Protein AF-A0A842YCU1-F1 (afdb_monomer_lite)

Structure (mmCIF, N/CA/C/O backbone):
data_AF-A0A842YCU1-F1
#
_entry.id   AF-A0A842YCU1-F1
#
loop_
_atom_site.group_PDB
_atom_site.id
_atom_site.type_symbol
_atom_site.label_atom_id
_atom_site.label_alt_id
_atom_site.label_comp_id
_atom_site.label_asym_id
_atom_site.label_entity_id
_atom_site.label_seq_id
_atom_site.pdbx_PDB_ins_code
_atom_site.Cartn_x
_atom_site.Cartn_y
_atom_site.Cartn_z
_atom_site.occupancy
_atom_site.B_iso_or_equiv
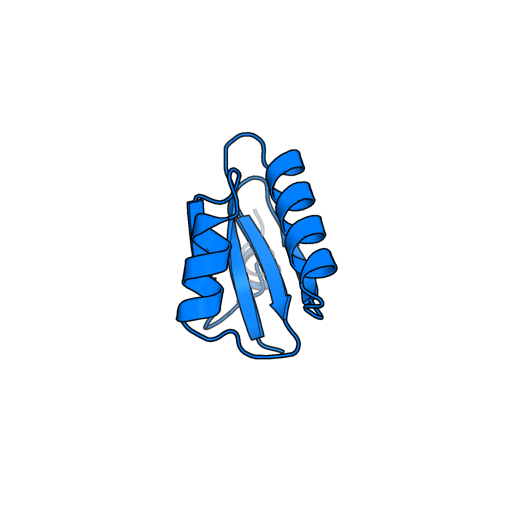_atom_site.auth_seq_id
_atom_site.auth_comp_id
_atom_site.auth_asym_id
_atom_site.auth_atom_id
_atom_site.pdbx_PDB_model_num
ATOM 1 N N . MET A 1 1 ? -8.833 -11.111 -3.238 1.00 80.00 1 MET A N 1
ATOM 2 C CA . MET A 1 1 ? -7.523 -10.448 -3.292 1.00 80.00 1 MET A CA 1
ATOM 3 C C . MET A 1 1 ? -7.629 -9.284 -4.247 1.00 80.00 1 MET A C 1
ATOM 5 O O . MET A 1 1 ? -8.043 -9.463 -5.391 1.00 80.00 1 MET A O 1
ATOM 9 N N . VAL A 1 2 ? -7.458 -8.086 -3.697 1.00 94.31 2 VAL A N 1
ATOM 10 C CA . VAL A 1 2 ? -7.575 -6.799 -4.377 1.00 94.31 2 VAL A CA 1
ATOM 11 C C . VAL A 1 2 ? -6.362 -5.979 -3.974 1.00 94.31 2 VAL A C 1
ATOM 13 O O . VAL A 1 2 ? -6.164 -5.669 -2.802 1.00 94.31 2 VAL A O 1
ATOM 16 N N . GLU A 1 3 ? -5.570 -5.610 -4.966 1.00 96.94 3 GLU A N 1
ATOM 17 C CA . GLU A 1 3 ? -4.332 -4.877 -4.766 1.00 96.94 3 GLU A CA 1
ATOM 18 C C . GLU A 1 3 ? -4.587 -3.368 -4.708 1.00 96.94 3 GLU A C 1
ATOM 20 O O . GLU A 1 3 ? -5.294 -2.786 -5.543 1.00 96.94 3 GLU A O 1
ATOM 25 N N . TYR A 1 4 ? -3.960 -2.720 -3.732 1.00 97.19 4 TYR A N 1
ATOM 26 C CA . TYR A 1 4 ? -3.943 -1.272 -3.585 1.00 97.19 4 TYR A CA 1
ATOM 27 C C . TYR A 1 4 ? -2.501 -0.781 -3.523 1.00 97.19 4 TYR A C 1
ATOM 29 O O . TYR A 1 4 ? -1.675 -1.321 -2.788 1.00 97.19 4 TYR A O 1
ATOM 37 N N . VAL A 1 5 ? -2.209 0.258 -4.301 1.00 97.25 5 VAL A N 1
ATOM 38 C CA . VAL A 1 5 ? -0.928 0.959 -4.303 1.00 97.25 5 VAL A CA 1
ATOM 39 C C . VAL A 1 5 ? -1.017 2.194 -3.417 1.00 97.25 5 VAL A C 1
ATOM 41 O O . VAL A 1 5 ? -1.957 2.983 -3.510 1.00 97.25 5 VAL A O 1
ATOM 44 N N . PHE A 1 6 ? -0.008 2.368 -2.578 1.00 97.25 6 PHE A N 1
ATOM 45 C CA . PHE A 1 6 ? 0.143 3.475 -1.648 1.00 97.25 6 PHE A CA 1
ATOM 46 C C . PHE A 1 6 ? 1.370 4.273 -2.057 1.00 97.25 6 PHE A C 1
ATOM 48 O O . PHE A 1 6 ? 2.475 3.731 -2.093 1.00 97.25 6 PHE A O 1
ATOM 55 N N . ILE A 1 7 ? 1.182 5.549 -2.380 1.00 97.44 7 ILE A N 1
ATOM 56 C CA . ILE A 1 7 ? 2.266 6.463 -2.736 1.00 97.44 7 ILE A CA 1
ATOM 57 C C . ILE A 1 7 ? 2.886 7.005 -1.453 1.00 97.44 7 ILE A C 1
ATOM 59 O O . ILE A 1 7 ? 2.223 7.691 -0.675 1.00 97.44 7 ILE A O 1
ATOM 63 N N . LEU A 1 8 ? 4.159 6.692 -1.244 1.00 97.00 8 LEU A N 1
ATOM 64 C CA . LEU A 1 8 ? 4.886 6.961 -0.012 1.00 97.00 8 LEU A CA 1
ATOM 65 C C . LEU A 1 8 ? 5.495 8.366 -0.002 1.00 97.00 8 LEU A C 1
ATOM 67 O O . LEU A 1 8 ? 5.875 8.922 -1.034 1.00 97.00 8 LEU A O 1
ATOM 71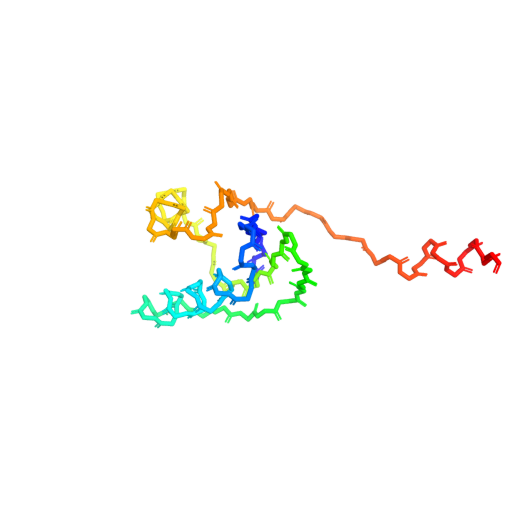 N N . GLY A 1 9 ? 5.619 8.911 1.206 1.00 93.06 9 GLY A N 1
ATOM 72 C CA . GLY A 1 9 ? 6.389 10.110 1.500 1.00 93.06 9 GLY A CA 1
ATOM 73 C C . GLY A 1 9 ? 7.901 9.900 1.451 1.00 93.06 9 GLY A C 1
ATOM 74 O O . GLY A 1 9 ? 8.408 8.807 1.206 1.00 93.06 9 GLY A O 1
ATOM 75 N N . SER A 1 10 ? 8.640 10.972 1.737 1.00 91.38 10 SER A N 1
ATOM 76 C CA . SER A 1 10 ? 10.109 10.980 1.733 1.00 91.38 10 SER A CA 1
ATOM 77 C C . SER A 1 10 ? 10.735 9.976 2.712 1.00 91.38 10 SER A C 1
ATOM 79 O O . SER A 1 10 ? 11.771 9.386 2.405 1.00 91.38 10 SER A O 1
ATOM 81 N N . ASN A 1 11 ? 10.105 9.739 3.869 1.00 94.88 11 ASN A N 1
ATOM 82 C CA . ASN A 1 11 ? 10.528 8.719 4.832 1.00 94.88 11 ASN A CA 1
ATOM 83 C C . ASN A 1 11 ? 9.772 7.397 4.620 1.00 94.88 11 ASN A C 1
ATOM 85 O O . ASN A 1 11 ? 8.970 6.974 5.450 1.00 94.88 11 ASN A O 1
ATOM 89 N N . TRP A 1 12 ? 10.046 6.747 3.490 1.00 95.00 12 TRP A N 1
ATOM 90 C CA . TRP A 1 12 ? 9.319 5.564 3.022 1.00 95.00 12 TRP A CA 1
ATOM 91 C C . TRP A 1 12 ? 9.297 4.394 4.020 1.00 95.00 12 TRP A C 1
ATOM 93 O O . TRP A 1 12 ? 8.285 3.708 4.128 1.00 95.00 12 TRP A O 1
ATOM 103 N N . LEU A 1 13 ? 10.374 4.182 4.786 1.00 95.44 13 LEU A N 1
ATOM 104 C CA . LEU A 1 13 ? 10.445 3.136 5.815 1.00 95.44 13 LEU A CA 1
ATOM 105 C C . LEU A 1 13 ? 9.420 3.372 6.926 1.00 95.44 13 LEU A C 1
ATOM 107 O O . LEU A 1 13 ? 8.692 2.453 7.303 1.00 95.44 13 LEU A O 1
ATOM 111 N N . LEU A 1 14 ? 9.345 4.609 7.424 1.00 95.56 14 LEU A N 1
ATOM 112 C CA . LEU A 1 14 ? 8.380 4.976 8.453 1.00 95.56 14 LEU A CA 1
ATOM 113 C C . LEU A 1 14 ? 6.952 4.953 7.902 1.00 95.56 14 LEU A C 1
ATOM 115 O O . LEU A 1 14 ? 6.058 4.458 8.578 1.00 95.56 14 LEU A O 1
ATOM 119 N N . SER A 1 15 ? 6.752 5.412 6.665 1.00 95.62 15 SER A N 1
ATOM 120 C CA . SER A 1 15 ? 5.453 5.375 5.988 1.00 95.62 15 SER A CA 1
ATOM 121 C C . SER A 1 15 ? 4.913 3.950 5.829 1.00 95.62 15 SER A C 1
ATOM 123 O O . SER A 1 15 ? 3.737 3.703 6.083 1.00 95.62 15 SER A O 1
ATOM 125 N N . ILE A 1 16 ? 5.763 2.988 5.445 1.00 95.88 16 ILE A N 1
ATOM 126 C CA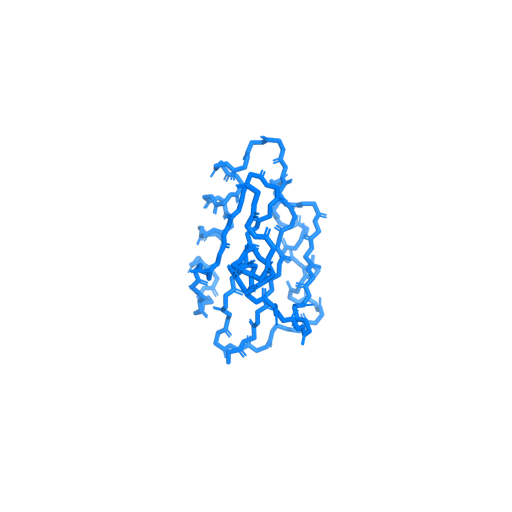 . ILE A 1 16 ? 5.365 1.573 5.372 1.00 95.88 16 ILE A CA 1
ATOM 127 C C . ILE A 1 16 ? 5.045 1.039 6.771 1.00 95.88 16 ILE A C 1
ATOM 129 O O . ILE A 1 16 ? 4.039 0.356 6.946 1.00 95.88 16 ILE A O 1
ATOM 133 N N . ALA A 1 17 ? 5.862 1.356 7.780 1.00 95.75 17 ALA A N 1
ATOM 134 C CA . ALA A 1 17 ? 5.609 0.914 9.149 1.00 95.75 17 ALA A CA 1
ATOM 135 C C . ALA A 1 17 ? 4.270 1.448 9.694 1.00 95.75 17 ALA A C 1
ATOM 137 O O . ALA A 1 17 ? 3.492 0.680 10.260 1.00 95.75 17 ALA A O 1
ATOM 138 N N . GLU A 1 18 ? 3.979 2.733 9.479 1.00 96.06 18 GLU A N 1
ATOM 139 C CA . GLU A 1 18 ? 2.703 3.370 9.823 1.00 96.06 18 GLU A CA 1
ATOM 140 C C . GLU A 1 18 ? 1.528 2.653 9.148 1.00 96.06 18 GLU A C 1
ATOM 142 O O . GLU A 1 18 ? 0.576 2.261 9.825 1.00 96.06 18 GLU A O 1
ATOM 147 N N . LEU A 1 19 ? 1.626 2.409 7.836 1.00 95.88 19 LEU A N 1
ATOM 148 C CA . LEU A 1 19 ? 0.603 1.705 7.066 1.00 95.88 19 LEU A CA 1
ATOM 149 C C . LEU A 1 19 ? 0.342 0.294 7.609 1.00 95.88 19 LEU A C 1
ATOM 151 O O . LEU A 1 19 ? -0.809 -0.075 7.831 1.00 95.88 19 LEU A O 1
ATOM 155 N N . LEU A 1 20 ? 1.389 -0.493 7.863 1.00 95.44 20 LEU A N 1
ATOM 156 C CA . LEU A 1 20 ? 1.239 -1.858 8.377 1.00 95.44 20 LEU A CA 1
ATOM 157 C C . LEU A 1 20 ? 0.613 -1.880 9.776 1.00 95.44 20 LEU A C 1
ATOM 159 O O . LEU A 1 20 ? -0.213 -2.745 10.074 1.00 95.44 20 LEU A O 1
ATOM 163 N N . VAL A 1 21 ? 0.967 -0.916 10.630 1.00 95.50 21 VAL A N 1
ATOM 164 C CA . VAL A 1 21 ? 0.344 -0.756 11.950 1.00 95.50 21 VAL A CA 1
ATOM 165 C C . VAL A 1 21 ? -1.124 -0.358 11.813 1.00 95.50 21 VAL A C 1
ATOM 167 O O . VAL A 1 21 ? -1.964 -0.950 12.489 1.00 95.50 21 VAL A O 1
ATOM 170 N N . TYR A 1 22 ? -1.448 0.591 10.932 1.00 95.38 22 TYR A N 1
ATOM 171 C CA . TYR A 1 22 ? -2.823 1.018 10.668 1.00 95.38 22 TYR A CA 1
ATOM 172 C C . TYR A 1 22 ? -3.696 -0.158 10.220 1.00 95.38 22 TYR A C 1
ATOM 174 O O . TYR A 1 22 ? -4.736 -0.426 10.824 1.00 95.38 22 TYR A O 1
ATOM 182 N N . VAL A 1 23 ? -3.234 -0.899 9.208 1.00 94.62 23 VAL A N 1
ATOM 183 C CA . VAL A 1 23 ? -3.930 -2.061 8.638 1.00 94.62 23 VAL A CA 1
ATOM 184 C C . VAL A 1 23 ? -4.193 -3.112 9.716 1.00 94.62 23 VAL A C 1
ATOM 186 O O . VAL A 1 23 ? -5.332 -3.543 9.897 1.00 94.62 23 VAL A O 1
ATOM 189 N N . ARG A 1 24 ? -3.163 -3.461 10.498 1.00 93.81 24 ARG A N 1
ATOM 190 C CA . ARG A 1 24 ? -3.274 -4.442 11.584 1.00 93.81 24 ARG A CA 1
ATOM 191 C C . ARG A 1 24 ? -4.235 -3.990 12.684 1.00 93.81 24 ARG A C 1
ATOM 193 O O . ARG A 1 24 ? -5.047 -4.786 13.141 1.00 93.81 24 ARG A O 1
ATOM 200 N N . ASN A 1 25 ? -4.153 -2.732 13.115 1.00 94.81 25 ASN A N 1
ATOM 201 C CA . ASN A 1 25 ? -4.983 -2.207 14.204 1.00 94.81 25 ASN A CA 1
ATOM 202 C C . ASN A 1 25 ? -6.470 -2.132 13.827 1.00 94.81 25 ASN A C 1
ATOM 204 O O . ASN A 1 25 ? -7.327 -2.229 14.701 1.00 94.81 25 ASN A O 1
ATOM 208 N N . ARG A 1 26 ? -6.774 -1.968 12.536 1.00 92.06 26 ARG A N 1
ATOM 209 C CA . ARG A 1 26 ? -8.138 -1.956 11.989 1.00 92.06 26 ARG A CA 1
ATOM 210 C C . ARG A 1 26 ? -8.669 -3.356 11.651 1.00 92.06 26 ARG A C 1
ATOM 2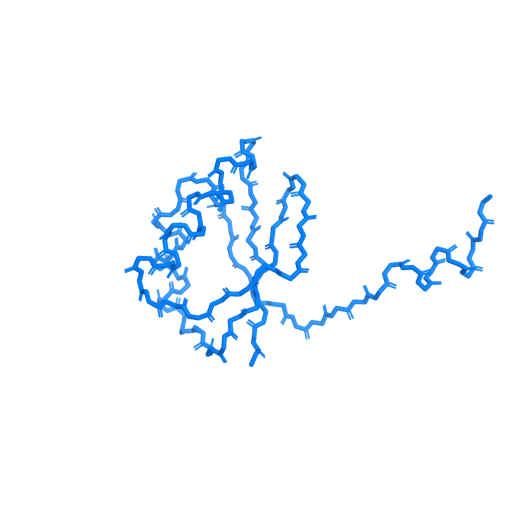12 O O . ARG A 1 26 ? -9.820 -3.475 11.254 1.00 92.06 26 ARG A O 1
ATOM 219 N N . GLY A 1 27 ? -7.857 -4.403 11.820 1.00 92.62 27 GLY A N 1
ATOM 220 C CA . GLY A 1 27 ? -8.252 -5.788 11.553 1.00 92.62 27 GLY A CA 1
ATOM 221 C C . GLY A 1 27 ? -8.303 -6.157 10.069 1.00 92.62 27 GLY A C 1
ATOM 222 O O . GLY A 1 27 ? -8.891 -7.177 9.723 1.00 92.62 27 GLY A O 1
ATOM 223 N N . TYR A 1 28 ? -7.694 -5.357 9.189 1.00 93.50 28 TYR A N 1
ATOM 224 C CA . TYR A 1 28 ? -7.619 -5.691 7.772 1.00 93.50 28 TYR A CA 1
ATOM 225 C C . TYR A 1 28 ? -6.668 -6.873 7.546 1.00 93.50 28 TYR A C 1
ATOM 227 O O . TYR A 1 28 ? -5.525 -6.874 8.009 1.00 93.50 28 TYR A O 1
ATOM 235 N N . GLU A 1 29 ? -7.117 -7.857 6.771 1.00 93.12 29 GLU A N 1
ATOM 236 C CA . GLU A 1 29 ? -6.260 -8.925 6.257 1.00 93.12 29 GLU A CA 1
ATOM 237 C C . GLU A 1 29 ? -5.569 -8.440 4.974 1.00 93.12 29 GLU A C 1
ATOM 239 O O . GLU A 1 29 ? -6.164 -8.478 3.891 1.00 93.12 29 GLU A O 1
ATOM 244 N N . ALA A 1 30 ? -4.324 -7.967 5.100 1.00 94.38 30 ALA A N 1
ATOM 245 C CA . ALA A 1 30 ? -3.513 -7.537 3.963 1.00 94.38 30 ALA A CA 1
ATOM 246 C C . ALA A 1 30 ? -2.056 -8.011 4.048 1.00 94.38 30 ALA A C 1
ATOM 248 O O . ALA A 1 30 ? -1.494 -8.151 5.136 1.00 94.38 30 ALA A O 1
ATOM 249 N N . ILE A 1 31 ? -1.442 -8.234 2.886 1.00 95.00 31 ILE A N 1
ATOM 250 C CA . ILE A 1 31 ? -0.062 -8.714 2.737 1.00 95.00 31 ILE A CA 1
ATOM 251 C C . ILE A 1 31 ? 0.701 -7.741 1.833 1.00 95.00 31 ILE A C 1
ATOM 253 O O . ILE A 1 31 ? 0.153 -7.247 0.851 1.00 95.00 31 ILE A O 1
ATOM 257 N N . VAL A 1 32 ? 1.970 -7.461 2.147 1.00 95.81 32 VAL A N 1
ATOM 258 C CA . VAL A 1 32 ? 2.849 -6.700 1.244 1.00 95.81 32 VAL A CA 1
ATOM 259 C C . VAL A 1 32 ? 3.139 -7.545 0.009 1.00 95.81 32 VAL A C 1
ATOM 261 O O . VAL A 1 32 ? 3.755 -8.601 0.122 1.00 95.81 32 VAL A O 1
ATOM 264 N N . PHE A 1 33 ? 2.698 -7.072 -1.154 1.00 95.31 33 PHE A N 1
ATOM 265 C CA . PHE A 1 33 ? 2.919 -7.738 -2.435 1.00 95.31 33 PHE A CA 1
ATOM 266 C C . PHE A 1 33 ? 4.241 -7.302 -3.073 1.00 95.31 33 PHE A C 1
ATOM 268 O O . PHE A 1 33 ? 5.050 -8.136 -3.466 1.00 95.31 33 PHE A O 1
ATOM 275 N N . ASP A 1 34 ? 4.471 -5.991 -3.141 1.00 94.69 34 ASP A N 1
ATOM 276 C CA . ASP A 1 34 ? 5.687 -5.400 -3.702 1.00 94.69 34 ASP A CA 1
ATOM 277 C C . ASP A 1 34 ? 5.935 -4.020 -3.082 1.00 94.69 34 ASP A C 1
ATOM 279 O O . ASP A 1 34 ? 5.014 -3.383 -2.558 1.00 94.69 34 ASP A O 1
ATOM 283 N N . HIS A 1 35 ? 7.172 -3.535 -3.120 1.00 95.44 35 HIS A N 1
ATOM 284 C CA . HIS A 1 35 ? 7.505 -2.212 -2.618 1.00 95.44 35 HIS A CA 1
ATOM 285 C C . HIS A 1 35 ? 8.723 -1.589 -3.302 1.00 95.44 35 HIS A C 1
ATOM 287 O O . HIS A 1 35 ? 9.626 -2.237 -3.819 1.00 95.44 35 HIS A O 1
ATOM 293 N N . SER A 1 36 ? 8.788 -0.267 -3.215 1.00 95.06 36 SER A N 1
ATOM 294 C CA . SER A 1 36 ? 9.933 0.552 -3.587 1.00 95.06 36 SER A CA 1
ATOM 295 C C . SER A 1 36 ? 10.112 1.674 -2.563 1.00 95.06 36 SER A C 1
ATOM 297 O O . SER A 1 36 ? 9.409 1.742 -1.556 1.00 95.06 36 SER A O 1
ATOM 299 N N . ARG A 1 37 ? 11.033 2.605 -2.830 1.00 95.69 37 ARG A N 1
ATOM 300 C CA . ARG A 1 37 ? 11.177 3.824 -2.018 1.00 95.69 37 ARG A CA 1
ATOM 301 C C . ARG A 1 37 ? 10.043 4.838 -2.222 1.00 95.69 37 ARG A C 1
ATOM 303 O O . ARG A 1 37 ? 9.979 5.800 -1.474 1.00 95.69 37 ARG A O 1
ATOM 310 N N . HIS A 1 38 ? 9.185 4.653 -3.227 1.00 95.81 38 HIS A N 1
ATOM 311 C CA . HIS A 1 38 ? 8.142 5.624 -3.593 1.00 95.81 38 HIS A CA 1
ATOM 312 C C . HIS A 1 38 ? 6.726 5.066 -3.474 1.00 95.81 38 HIS A C 1
ATOM 314 O O . HIS A 1 38 ? 5.770 5.833 -3.408 1.00 95.81 38 HIS A O 1
ATOM 320 N N . ALA A 1 39 ? 6.575 3.744 -3.481 1.00 97.00 39 ALA A N 1
ATOM 321 C CA . ALA A 1 39 ? 5.276 3.100 -3.423 1.00 97.00 39 ALA A CA 1
ATOM 322 C C . ALA A 1 39 ? 5.363 1.734 -2.748 1.00 97.00 39 ALA A C 1
ATOM 324 O O . ALA A 1 39 ? 6.386 1.060 -2.855 1.00 97.00 39 ALA A O 1
ATOM 325 N N . VAL A 1 40 ? 4.275 1.316 -2.110 1.00 97.31 40 VAL A N 1
ATOM 326 C CA . VAL A 1 40 ? 4.063 -0.059 -1.640 1.00 97.31 40 VAL A CA 1
ATOM 327 C C . VAL A 1 40 ? 2.727 -0.563 -2.165 1.00 97.31 40 VAL A C 1
ATOM 329 O O . VAL A 1 40 ? 1.764 0.198 -2.248 1.00 97.31 40 VAL A O 1
ATOM 332 N N . ILE A 1 41 ? 2.679 -1.833 -2.545 1.00 97.50 41 ILE A N 1
ATOM 333 C CA . ILE A 1 41 ? 1.465 -2.522 -2.966 1.00 97.50 41 ILE A CA 1
ATOM 334 C C . ILE A 1 41 ? 1.086 -3.492 -1.856 1.00 97.50 41 ILE A C 1
ATOM 336 O O . ILE A 1 41 ? 1.885 -4.348 -1.471 1.00 97.50 41 ILE A O 1
ATOM 340 N N . LEU A 1 42 ? -0.131 -3.347 -1.341 1.00 97.19 42 LEU A N 1
ATOM 341 C CA . LEU A 1 42 ? -0.730 -4.311 -0.430 1.00 97.19 42 LEU A CA 1
ATOM 342 C C . LEU A 1 42 ? -1.838 -5.068 -1.155 1.00 97.19 42 LEU A C 1
ATOM 344 O O . LEU A 1 42 ? -2.690 -4.457 -1.802 1.00 97.19 42 LEU A O 1
ATOM 348 N N . ASP A 1 43 ? -1.844 -6.383 -1.002 1.00 96.75 43 ASP A N 1
ATOM 349 C CA . ASP A 1 43 ? -2.954 -7.233 -1.408 1.00 96.75 43 ASP A CA 1
ATOM 350 C C . ASP A 1 43 ? -3.902 -7.422 -0.224 1.00 96.75 43 ASP A C 1
ATOM 352 O O . ASP A 1 43 ? -3.524 -7.994 0.801 1.00 96.75 43 ASP A O 1
ATOM 356 N N . PHE A 1 44 ? -5.123 -6.906 -0.357 1.00 96.25 44 PHE A N 1
ATOM 357 C CA . PHE A 1 44 ? -6.182 -7.039 0.633 1.00 96.25 44 PHE A CA 1
ATOM 358 C C . PHE A 1 44 ? -7.087 -8.217 0.285 1.00 96.25 44 PHE A C 1
ATOM 360 O O . PHE A 1 44 ? -7.491 -8.417 -0.866 1.00 96.25 44 PHE A O 1
ATOM 367 N N . LYS A 1 45 ? -7.491 -8.982 1.300 1.00 94.62 45 LYS A N 1
ATOM 368 C CA . LYS A 1 45 ? -8.459 -10.072 1.122 1.00 94.62 45 LYS A CA 1
ATOM 369 C C . LYS A 1 45 ? -9.787 -9.564 0.561 1.00 94.62 45 LYS A C 1
ATOM 371 O O . LYS A 1 45 ? -10.321 -10.160 -0.381 1.00 94.62 45 LYS A O 1
ATOM 376 N N . GLU A 1 46 ? -10.265 -8.448 1.103 1.00 90.06 46 GLU A N 1
ATOM 377 C CA . GLU A 1 46 ? -11.538 -7.816 0.768 1.00 90.06 46 GLU A CA 1
ATOM 378 C C . GLU A 1 46 ? -11.340 -6.503 0.007 1.00 90.06 46 GLU A C 1
ATOM 380 O O . GLU A 1 46 ? -10.312 -5.834 0.112 1.00 90.06 46 GLU A O 1
ATOM 385 N N . LYS A 1 47 ? -12.346 -6.129 -0.785 1.00 92.62 47 LYS A N 1
ATOM 386 C CA . LYS A 1 47 ? -12.345 -4.860 -1.509 1.00 92.62 47 LYS A CA 1
ATOM 387 C C . LYS A 1 47 ? -12.724 -3.736 -0.547 1.00 92.62 47 LYS A C 1
ATOM 389 O O . LYS A 1 47 ? -13.842 -3.726 -0.044 1.00 92.62 47 LYS A O 1
ATOM 394 N N . LEU A 1 48 ? -11.835 -2.764 -0.385 1.00 92.94 48 LEU A N 1
ATOM 395 C CA . LEU A 1 48 ? -12.111 -1.544 0.368 1.00 92.94 48 LEU A CA 1
ATOM 396 C C . LEU A 1 48 ? -13.175 -0.702 -0.347 1.00 92.94 48 LEU A C 1
ATOM 398 O O . LEU A 1 48 ? -13.136 -0.552 -1.580 1.00 92.94 48 LEU A O 1
ATOM 402 N N . SER A 1 49 ? -14.111 -0.147 0.423 1.00 94.81 49 SER A N 1
ATOM 403 C CA . SER A 1 49 ? -15.043 0.862 -0.075 1.00 94.81 49 SER A CA 1
ATOM 404 C C . SER A 1 49 ? -14.308 2.176 -0.370 1.00 94.81 49 SER A C 1
ATOM 406 O O . SER A 1 49 ? -13.150 2.363 0.004 1.00 94.81 49 SER A O 1
ATOM 408 N N . LEU A 1 50 ? -14.964 3.099 -1.078 1.00 93.31 50 LEU A N 1
ATOM 409 C CA . LEU A 1 50 ? -14.370 4.414 -1.331 1.00 93.31 50 LEU A CA 1
ATOM 410 C C . LEU A 1 50 ? -14.131 5.176 -0.019 1.00 93.31 50 LEU A C 1
ATOM 412 O O . LEU A 1 50 ? -13.090 5.814 0.125 1.00 93.31 50 LEU A O 1
ATOM 416 N N . ASP A 1 51 ? -15.061 5.060 0.928 1.00 95.12 51 ASP A N 1
ATOM 417 C CA . ASP A 1 51 ? -14.980 5.724 2.226 1.00 95.12 51 ASP A CA 1
ATOM 418 C C . ASP A 1 51 ? -13.811 5.175 3.050 1.00 95.12 51 ASP A C 1
ATOM 420 O O . ASP A 1 51 ? -13.036 5.963 3.588 1.00 95.12 51 ASP A O 1
ATOM 424 N N . ASP A 1 52 ? -13.595 3.853 3.045 1.00 94.19 52 ASP A N 1
ATOM 425 C CA . ASP A 1 52 ? -12.441 3.231 3.713 1.00 94.19 52 ASP A CA 1
ATOM 426 C C . ASP A 1 52 ? -11.119 3.755 3.140 1.00 94.19 52 ASP A C 1
ATOM 428 O O . ASP A 1 52 ? -10.180 4.060 3.875 1.00 94.19 52 ASP A O 1
ATOM 432 N N . VAL A 1 53 ? -11.037 3.884 1.810 1.00 94.44 53 VAL A N 1
ATOM 433 C CA . VAL A 1 53 ? -9.840 4.400 1.131 1.00 94.44 53 VAL A CA 1
ATOM 434 C C . VAL A 1 53 ? -9.608 5.869 1.482 1.00 94.44 53 VAL A C 1
ATOM 436 O O . VAL A 1 53 ? -8.472 6.266 1.744 1.00 94.44 53 VAL A O 1
ATOM 439 N N . MET A 1 54 ? -10.665 6.684 1.506 1.00 94.12 54 MET A N 1
ATOM 440 C CA . MET A 1 54 ? -10.569 8.098 1.872 1.00 94.12 54 MET A CA 1
ATOM 441 C C . MET A 1 54 ? -10.169 8.281 3.338 1.00 94.12 54 MET A C 1
ATOM 443 O O . MET A 1 54 ? -9.300 9.102 3.634 1.00 94.12 54 MET A O 1
ATOM 447 N N . GLU A 1 55 ? -10.751 7.499 4.245 1.00 94.38 55 GLU A N 1
ATOM 448 C CA . GLU A 1 55 ? -10.410 7.520 5.665 1.00 94.38 55 GLU A CA 1
ATOM 449 C C . GLU A 1 55 ? -8.957 7.087 5.892 1.00 94.38 55 GLU A C 1
ATOM 451 O O . GLU A 1 55 ? -8.208 7.744 6.621 1.00 94.38 55 GLU A O 1
ATOM 456 N N . MET A 1 56 ? -8.535 6.008 5.232 1.00 94.44 56 MET A N 1
ATOM 457 C CA . MET A 1 56 ? -7.170 5.501 5.304 1.00 94.44 56 MET A CA 1
ATOM 458 C C . MET A 1 56 ? -6.173 6.542 4.792 1.00 94.44 56 MET A C 1
ATOM 460 O O . MET A 1 56 ? -5.195 6.835 5.476 1.00 94.44 56 MET A O 1
ATOM 464 N N . GLN A 1 57 ? -6.444 7.170 3.643 1.00 92.94 57 GLN A N 1
ATOM 465 C CA . GLN A 1 57 ? -5.583 8.224 3.101 1.00 92.94 57 GLN A CA 1
ATOM 466 C C . GLN A 1 57 ? -5.502 9.443 4.029 1.00 92.94 57 GLN A C 1
ATOM 468 O O . GLN A 1 57 ? -4.440 10.044 4.146 1.00 92.94 57 GLN A O 1
ATOM 473 N N . GLY A 1 58 ? -6.598 9.807 4.702 1.00 93.19 58 GLY A N 1
ATOM 474 C CA . GLY A 1 58 ? -6.607 10.905 5.674 1.00 93.19 58 GLY A CA 1
ATOM 475 C C . GLY A 1 58 ? -5.896 10.581 6.993 1.00 93.19 58 GLY A C 1
ATOM 476 O O . GLY A 1 58 ? -5.467 11.495 7.692 1.00 93.19 58 GLY A O 1
ATOM 477 N N . SER A 1 59 ? -5.766 9.296 7.333 1.00 93.56 59 SER A N 1
ATOM 478 C CA . SER A 1 59 ? -5.180 8.837 8.599 1.00 93.56 59 SER A CA 1
ATOM 479 C C . SER A 1 59 ? -3.666 8.618 8.538 1.00 93.56 59 SER A C 1
ATOM 481 O O . SER A 1 59 ? -3.023 8.567 9.582 1.00 93.56 59 SER A O 1
ATOM 483 N N . LEU A 1 60 ? -3.104 8.444 7.340 1.00 94.12 60 LEU A N 1
ATOM 484 C CA . LEU A 1 60 ? 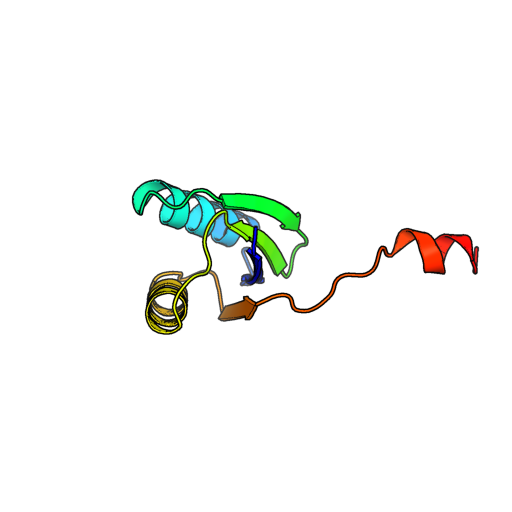-1.694 8.114 7.135 1.00 94.12 60 LEU A CA 1
ATOM 485 C C . LEU A 1 60 ? -0.885 9.382 6.850 1.00 94.12 60 LEU A C 1
ATOM 487 O O . LEU A 1 60 ? -0.977 9.953 5.765 1.00 94.12 60 LEU A O 1
ATOM 491 N N . GLY A 1 61 ? -0.042 9.802 7.794 1.00 91.81 61 GLY A N 1
ATOM 492 C CA . GLY A 1 61 ? 0.813 10.979 7.616 1.00 91.81 61 GLY A CA 1
ATOM 493 C C . GLY A 1 61 ? 1.920 10.765 6.578 1.00 91.81 61 GLY A C 1
ATOM 494 O O . GLY A 1 61 ? 2.387 11.716 5.949 1.00 91.81 61 GLY A O 1
ATOM 495 N N . GLY A 1 62 ? 2.336 9.512 6.381 1.00 91.44 62 GLY A N 1
ATOM 496 C CA . GLY A 1 62 ? 3.392 9.112 5.462 1.00 91.44 62 GLY A CA 1
ATOM 497 C C . GLY A 1 62 ? 2.928 8.672 4.071 1.00 91.44 62 GLY A C 1
ATOM 498 O O . GLY A 1 62 ? 3.787 8.283 3.274 1.00 91.44 62 GLY A O 1
ATOM 499 N N . CYS A 1 63 ? 1.627 8.699 3.765 1.00 93.88 63 CYS A N 1
ATOM 500 C CA . CYS A 1 63 ? 1.067 8.250 2.486 1.00 93.88 63 CYS A CA 1
ATOM 501 C C . CYS A 1 63 ? 0.324 9.392 1.781 1.00 93.88 63 CYS A C 1
ATOM 503 O O . CYS A 1 63 ? -0.644 9.930 2.303 1.00 93.88 63 CYS A O 1
ATOM 505 N N . TYR A 1 64 ? 0.736 9.740 0.562 1.00 92.31 64 TYR A N 1
ATOM 506 C CA . TYR A 1 64 ? 0.136 10.854 -0.177 1.00 92.31 64 TYR A CA 1
ATOM 507 C C . TYR A 1 64 ? -1.138 10.476 -0.920 1.00 92.31 64 TYR A C 1
ATOM 509 O O . TYR A 1 64 ? -2.066 11.280 -0.998 1.00 92.31 64 TYR A O 1
ATOM 517 N N . LYS A 1 65 ? -1.160 9.287 -1.528 1.00 94.94 65 LYS A N 1
ATOM 518 C CA . LYS A 1 65 ? -2.285 8.818 -2.341 1.00 94.94 65 LYS A CA 1
ATOM 519 C C . LYS A 1 65 ? -2.432 7.312 -2.285 1.00 94.94 65 LYS A C 1
ATOM 521 O O . LYS A 1 65 ? -1.433 6.600 -2.249 1.00 94.94 65 LYS A O 1
ATOM 526 N N . ILE A 1 66 ? -3.675 6.857 -2.373 1.00 96.31 66 ILE A N 1
ATOM 527 C CA . ILE A 1 66 ? -4.027 5.444 -2.485 1.00 96.31 66 ILE A CA 1
ATOM 528 C C . ILE A 1 66 ? -4.739 5.222 -3.820 1.00 96.31 66 ILE A C 1
ATOM 530 O O . ILE A 1 66 ? -5.599 6.007 -4.222 1.00 96.31 66 ILE A O 1
ATOM 534 N N . GLY A 1 67 ? -4.372 4.158 -4.527 1.00 95.19 67 GLY A N 1
ATOM 535 C CA . GLY A 1 67 ? -4.999 3.755 -5.780 1.00 95.19 67 GLY A CA 1
ATOM 536 C C . GLY A 1 67 ? -5.278 2.262 -5.797 1.00 95.19 67 GLY A C 1
ATOM 537 O O . GLY A 1 67 ? -4.538 1.482 -5.211 1.00 95.19 67 GLY A O 1
ATOM 538 N N . ARG A 1 68 ? -6.336 1.844 -6.492 1.00 95.69 68 ARG A N 1
ATOM 539 C CA . ARG A 1 68 ? -6.565 0.422 -6.767 1.00 95.69 68 ARG A CA 1
ATOM 540 C C . ARG A 1 68 ? -5.736 0.006 -7.975 1.00 95.69 68 ARG A C 1
ATOM 542 O O . ARG A 1 68 ? -5.793 0.670 -9.011 1.00 95.69 68 ARG A O 1
ATOM 549 N N . VAL A 1 69 ? -5.020 -1.102 -7.862 1.00 95.69 69 VAL A N 1
ATOM 550 C CA . VAL A 1 69 ? -4.299 -1.681 -8.992 1.00 95.69 69 VAL A CA 1
ATOM 551 C C . VAL A 1 69 ? -5.314 -2.359 -9.911 1.00 95.69 69 VAL A C 1
ATOM 553 O O . VAL A 1 69 ? -6.134 -3.168 -9.481 1.00 95.69 69 VAL A O 1
ATOM 556 N N . ILE A 1 70 ? -5.312 -1.962 -11.183 1.00 95.06 70 ILE A N 1
ATOM 557 C CA . ILE A 1 70 ? -6.197 -2.536 -12.209 1.00 95.06 70 ILE A CA 1
ATOM 558 C C . ILE A 1 70 ? -5.481 -3.644 -12.978 1.00 95.06 70 ILE A C 1
ATOM 560 O O . ILE A 1 70 ? -6.112 -4.613 -13.390 1.00 95.06 70 ILE A O 1
ATOM 564 N N . GLN A 1 71 ? -4.171 -3.493 -13.174 1.00 93.38 71 GLN A N 1
ATOM 565 C CA . GLN A 1 71 ? -3.357 -4.429 -13.930 1.00 93.38 71 GLN A CA 1
ATOM 566 C C . GLN A 1 71 ? -1.888 -4.325 -13.516 1.00 93.38 71 GLN A C 1
ATOM 568 O O . GLN A 1 71 ? -1.384 -3.225 -13.284 1.00 93.38 71 GLN A O 1
ATOM 573 N N . THR A 1 72 ? -1.209 -5.469 -13.472 1.00 91.00 72 THR A N 1
ATOM 574 C CA . THR A 1 72 ? 0.225 -5.593 -13.197 1.00 91.00 72 THR A CA 1
ATOM 575 C C . THR A 1 72 ? 0.933 -6.267 -14.367 1.00 91.00 72 THR A C 1
ATOM 577 O O . THR A 1 72 ? 0.344 -7.046 -15.119 1.00 91.00 72 THR A O 1
ATOM 580 N N . TYR A 1 73 ? 2.215 -5.948 -14.534 1.00 90.81 73 TYR A N 1
ATOM 581 C CA . TYR A 1 73 ? 3.078 -6.547 -15.547 1.00 90.81 73 TYR A CA 1
ATOM 582 C C . TYR A 1 73 ? 4.420 -6.888 -14.909 1.00 90.81 73 TYR A C 1
ATOM 584 O O . TYR A 1 73 ? 4.981 -6.084 -14.167 1.00 90.81 73 TYR A O 1
ATOM 592 N N . ASN A 1 74 ? 4.950 -8.072 -15.206 1.00 88.62 74 ASN A N 1
ATOM 593 C CA . ASN A 1 74 ? 6.242 -8.489 -14.678 1.00 88.62 74 ASN A CA 1
ATOM 594 C C . ASN A 1 74 ? 7.375 -7.790 -15.445 1.00 88.62 74 ASN A C 1
ATOM 596 O O . ASN A 1 74 ? 7.570 -8.055 -16.632 1.00 88.62 74 ASN A O 1
ATOM 600 N N . ILE A 1 75 ? 8.138 -6.938 -14.752 1.00 86.31 75 ILE A N 1
ATOM 601 C CA . ILE A 1 75 ? 9.250 -6.170 -15.332 1.00 86.31 75 ILE A CA 1
ATOM 602 C C . ILE A 1 75 ? 10.393 -7.051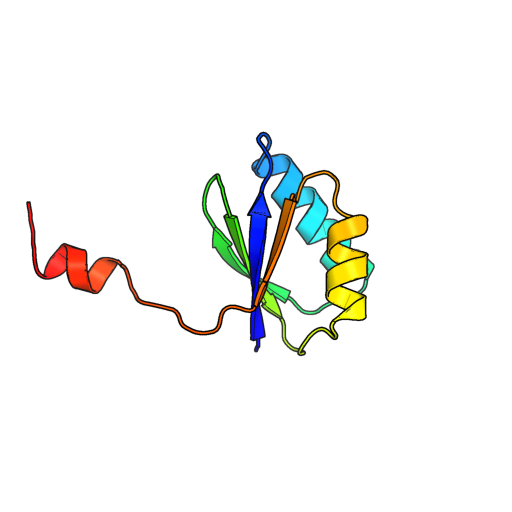 -15.856 1.00 86.31 75 ILE A C 1
ATOM 604 O O . ILE A 1 75 ? 11.101 -6.651 -16.772 1.00 86.31 75 ILE A O 1
ATOM 608 N N . ILE A 1 76 ? 10.539 -8.279 -15.354 1.00 88.88 76 ILE A N 1
ATOM 609 C CA . ILE A 1 76 ? 11.576 -9.216 -15.809 1.00 88.88 76 ILE A CA 1
ATOM 610 C C . ILE A 1 76 ? 11.363 -9.592 -17.281 1.00 88.88 76 ILE A C 1
ATOM 612 O O . ILE A 1 76 ? 12.330 -9.799 -18.008 1.00 88.88 76 ILE A O 1
ATOM 616 N N . ILE A 1 77 ? 10.108 -9.649 -17.743 1.00 90.00 77 ILE A N 1
ATOM 617 C CA . ILE A 1 77 ? 9.774 -10.021 -19.125 1.00 90.00 77 ILE A CA 1
ATOM 618 C C . ILE A 1 77 ? 10.421 -9.054 -20.134 1.00 90.00 77 ILE A C 1
ATOM 620 O O . ILE A 1 77 ? 11.195 -9.526 -20.969 1.00 90.00 77 ILE A O 1
ATOM 624 N N . PRO A 1 78 ? 10.176 -7.726 -20.087 1.00 88.44 78 PRO A N 1
ATOM 625 C CA . PRO A 1 78 ? 10.835 -6.797 -21.000 1.00 88.44 78 PRO A CA 1
ATOM 626 C C . PRO A 1 78 ? 12.348 -6.700 -20.766 1.00 88.44 78 PRO A C 1
ATOM 628 O O . PRO A 1 78 ? 13.080 -6.557 -21.741 1.00 88.44 78 PRO A O 1
ATOM 631 N N . THR A 1 79 ? 12.838 -6.829 -19.526 1.00 89.56 79 THR A N 1
ATOM 632 C CA . THR A 1 79 ? 14.287 -6.815 -19.250 1.00 89.56 79 THR A CA 1
ATOM 633 C C . THR A 1 79 ? 15.012 -7.984 -19.920 1.00 89.56 79 THR A C 1
ATOM 635 O O . THR A 1 79 ? 16.063 -7.789 -20.521 1.00 89.56 79 THR A O 1
ATOM 638 N N . ASN A 1 80 ? 14.436 -9.187 -19.886 1.00 91.06 80 ASN A N 1
ATOM 639 C CA . ASN A 1 80 ? 15.024 -10.363 -20.532 1.00 91.06 80 ASN A CA 1
ATOM 640 C C . ASN A 1 80 ? 14.869 -10.348 -22.058 1.00 91.06 80 ASN A C 1
ATOM 642 O O . ASN A 1 80 ? 15.665 -10.972 -22.754 1.00 91.06 80 ASN A O 1
ATOM 646 N N . ALA A 1 81 ? 13.842 -9.672 -22.582 1.00 90.00 81 ALA A N 1
ATOM 647 C CA . ALA A 1 81 ? 13.632 -9.532 -24.021 1.00 90.00 81 ALA A CA 1
ATOM 648 C C . ALA A 1 81 ? 14.630 -8.557 -24.677 1.00 90.00 81 ALA A C 1
ATOM 650 O O . ALA A 1 81 ? 14.942 -8.717 -25.855 1.00 90.00 81 ALA A O 1
ATOM 651 N N . TYR A 1 82 ? 15.142 -7.580 -23.918 1.00 87.88 82 TYR A N 1
ATOM 652 C CA . TYR A 1 82 ? 16.125 -6.590 -24.372 1.00 87.88 82 TYR A CA 1
ATOM 653 C C . TYR A 1 82 ? 17.320 -6.503 -23.404 1.00 87.88 82 TYR A C 1
ATOM 655 O O . TYR A 1 82 ? 17.465 -5.503 -22.697 1.00 87.88 82 TYR A O 1
ATOM 663 N N . PRO A 1 83 ? 18.175 -7.539 -23.342 1.00 72.38 83 PRO A N 1
ATOM 664 C CA . PRO A 1 83 ? 19.357 -7.519 -22.490 1.00 72.38 83 PRO A CA 1
ATOM 665 C C . PRO A 1 83 ? 20.363 -6.468 -22.994 1.00 72.38 83 PRO A C 1
ATOM 667 O O . PRO A 1 83 ? 20.739 -6.485 -24.167 1.00 72.38 83 PRO A O 1
ATOM 670 N N . THR A 1 84 ? 20.764 -5.543 -22.116 1.00 72.00 84 THR A N 1
ATOM 671 C CA . THR A 1 84 ? 21.859 -4.569 -22.326 1.00 72.00 84 THR A CA 1
ATOM 672 C C . THR A 1 84 ? 23.230 -5.174 -22.099 1.00 72.00 84 THR A C 1
ATOM 674 O O . THR A 1 84 ? 23.357 -5.941 -21.117 1.00 72.00 84 THR A O 1
#

Secondary structure (DSSP, 8-state):
-EEEEEEE-S-HHHHHHHHHHHHHHTT--EEEEEE-SSEEEEEESSPPPHHHHHHHHHH-TTEEEEEE------THHHHHHS--

Foldseek 3Di:
DWKKKWFFAQPQVVLVVQLVCVCVVVPWDWDFPDDDSTMTMIDTPDDDDPVRLVVSCVRRPGTPHMDTDPDDDDPVVVCVVDPD

pLDDT: mean 93.37, std 4.37, range [72.0, 97.5]

Sequence (84 aa):
MVEYVFILGSNWLLSIAELLVYVRNRGYEAIVFDHSRHAVILDFKEKLSLDDVMEMQGSLGGCYKIGRVIQTYNIIIPTNAYPT

Radius of gyration: 14.01 Å; chains: 1; bounding box: 37×21×39 Å